Protein AF-A0A8J7WGW2-F1 (afdb_monomer)

Radius of gyration: 26.04 Å; Cα contacts (8 Å, |Δi|>4): 19; chains: 1; bounding box: 52×67×50 Å

Organism: NCBI:txid977794

pLDDT: mean 73.11, std 19.78, range [41.22, 97.5]

Foldseek 3Di:
DDDDDDDDDPDDDDDDDDPPPPPDPDPPPVVVVVVVVVVPDDDDLVVVLVVLVVVLVCLVPDPPDDPVRNVVVNVV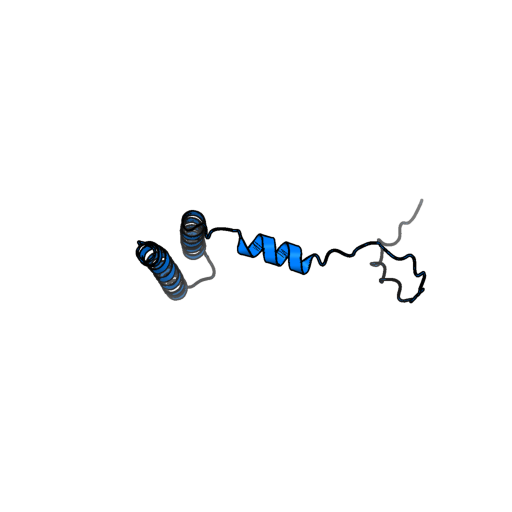SVVVNVVSVVVVVVPDD

Mean predicted aligned error: 16.99 Å

Sequence (93 aa):
MSEPPASQQPAQPPTGPDRDQRAVPGGHDKREEIARATRRTPRDLAAERAFLQNKIDIVRTHSTLTEAQKQQAIAGLQRELRKLSQGADEDRP

Nearest PDB structures (foldseek):
  8q3i-assembly1_H  TM=6.958E-01  e=9.844E-01  Mycolicibacterium smegmatis MC2 155
  6dma-assembly1_B  TM=7.428E-01  e=6.065E+00  synthetic construct
  2gts-assembly1_A  TM=6.199E-01  e=5.670E+00  Helicobacter pylori

Structure (mmCIF, N/CA/C/O backbone):
data_AF-A0A8J7WGW2-F1
#
_entry.id   AF-A0A8J7WGW2-F1
#
loop_
_atom_site.group_PDB
_atom_site.id
_atom_site.type_symbol
_atom_site.label_atom_id
_atom_site.label_alt_id
_atom_site.label_comp_id
_atom_site.label_asym_id
_atom_site.label_entity_id
_atom_site.label_seq_id
_atom_site.pdbx_PDB_ins_code
_atom_site.Cartn_x
_atom_site.Cartn_y
_atom_site.Cartn_z
_atom_site.occupancy
_atom_site.B_iso_or_equiv
_atom_site.auth_seq_id
_atom_site.auth_comp_id
_atom_site.auth_asym_id
_atom_site.auth_atom_id
_atom_site.pdbx_PDB_model_num
ATOM 1 N N . MET A 1 1 ? 6.885 -55.295 25.871 1.00 41.22 1 MET A N 1
ATOM 2 C CA . MET A 1 1 ? 6.431 -53.910 26.097 1.00 41.22 1 MET A CA 1
ATOM 3 C C . MET A 1 1 ? 7.647 -53.031 25.901 1.00 41.22 1 MET A C 1
ATOM 5 O O . MET A 1 1 ? 8.627 -53.263 26.592 1.00 41.22 1 MET A O 1
ATOM 9 N N . SER A 1 2 ? 7.631 -52.148 24.905 1.00 49.41 2 SER A N 1
ATOM 10 C CA . SER A 1 2 ? 8.777 -51.307 24.548 1.00 49.41 2 SER A CA 1
ATOM 11 C C . SER A 1 2 ? 8.454 -49.860 24.901 1.00 49.41 2 SER A C 1
ATOM 13 O O . SER A 1 2 ? 7.475 -49.311 24.402 1.00 49.41 2 SER A O 1
ATOM 15 N N . GLU A 1 3 ? 9.254 -49.279 25.788 1.00 54.28 3 GLU A N 1
ATOM 16 C CA . GLU A 1 3 ? 9.269 -47.849 26.098 1.00 54.28 3 GLU A CA 1
ATOM 17 C C . GLU A 1 3 ? 9.811 -47.046 24.902 1.00 54.28 3 GLU A C 1
ATOM 19 O O . GLU A 1 3 ? 10.746 -47.506 24.241 1.00 54.28 3 GLU A O 1
ATOM 24 N N . PRO A 1 4 ? 9.307 -45.829 24.636 1.00 57.72 4 PRO A N 1
ATOM 25 C CA . PRO A 1 4 ? 10.034 -44.841 23.858 1.00 57.72 4 PRO A CA 1
ATOM 26 C C . PRO A 1 4 ? 10.637 -43.782 24.794 1.00 57.72 4 PRO A C 1
ATOM 28 O O . PRO A 1 4 ? 9.939 -43.279 25.677 1.00 57.72 4 PRO A O 1
ATOM 31 N N . PRO A 1 5 ? 11.877 -43.332 24.548 1.00 52.22 5 PRO A N 1
ATOM 32 C CA . PRO A 1 5 ? 12.236 -41.986 24.951 1.00 52.22 5 PRO A CA 1
ATOM 33 C C . PRO A 1 5 ? 12.648 -41.116 23.763 1.00 52.22 5 PRO A C 1
ATOM 35 O O . PRO A 1 5 ? 13.550 -41.429 22.993 1.00 52.22 5 PRO A O 1
ATOM 38 N N . ALA A 1 6 ? 11.965 -39.973 23.723 1.00 49.34 6 ALA A N 1
ATOM 39 C CA . ALA A 1 6 ? 12.477 -38.650 23.398 1.00 49.34 6 ALA A CA 1
ATOM 40 C C . ALA A 1 6 ? 13.061 -38.419 21.995 1.00 49.34 6 ALA A C 1
ATOM 42 O O . ALA A 1 6 ? 14.246 -38.582 21.715 1.00 49.34 6 ALA A O 1
ATOM 43 N N . SER A 1 7 ? 12.184 -37.871 21.155 1.00 52.25 7 SER A N 1
ATOM 44 C CA . SER A 1 7 ? 12.467 -37.006 20.016 1.00 52.25 7 SER A CA 1
ATOM 45 C C . SER A 1 7 ? 13.685 -36.090 20.222 1.00 52.25 7 SER A C 1
ATOM 47 O O . SER A 1 7 ? 13.620 -35.084 20.919 1.00 52.25 7 SER A O 1
ATOM 49 N N . GLN A 1 8 ? 14.777 -36.473 19.564 1.00 53.25 8 GLN A N 1
ATOM 50 C CA . GLN A 1 8 ? 15.684 -35.644 18.763 1.00 53.25 8 GLN A CA 1
ATOM 51 C C . GLN A 1 8 ? 15.929 -34.205 19.256 1.00 53.25 8 GLN A C 1
ATOM 53 O O . GLN A 1 8 ? 15.235 -33.258 18.888 1.00 53.25 8 GLN A O 1
ATOM 58 N N . GLN A 1 9 ? 17.018 -34.049 20.009 1.00 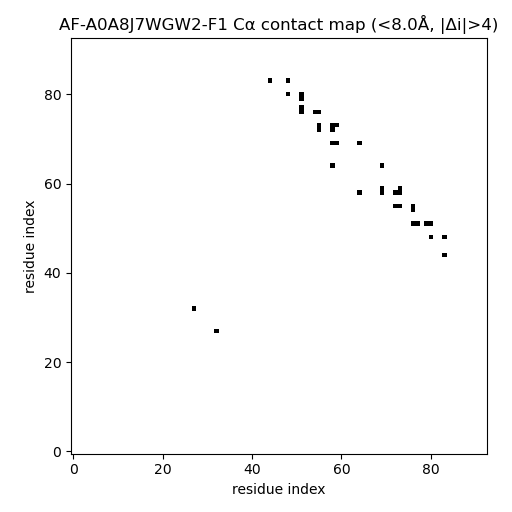51.22 9 GLN A N 1
ATOM 59 C CA . GLN A 1 9 ? 17.787 -32.807 20.103 1.00 51.22 9 GLN A CA 1
ATOM 60 C C . GLN A 1 9 ? 18.187 -32.310 18.695 1.00 51.22 9 GLN A C 1
ATOM 62 O O . GLN A 1 9 ? 18.590 -33.128 17.864 1.00 51.22 9 GLN A O 1
ATOM 67 N N . PRO A 1 10 ? 18.146 -30.995 18.407 1.00 51.59 10 PRO A N 1
ATOM 68 C CA . PRO A 1 10 ? 18.689 -30.460 17.164 1.00 51.59 10 PRO A CA 1
ATOM 69 C C . PRO A 1 10 ? 20.214 -30.634 17.137 1.00 51.59 10 PRO A C 1
ATOM 71 O O . PRO A 1 10 ? 20.922 -30.164 18.030 1.00 51.59 10 PRO A O 1
ATOM 74 N N . ALA A 1 11 ? 20.709 -31.325 16.109 1.00 54.38 11 ALA A N 1
ATOM 75 C CA . ALA A 1 11 ? 22.131 -31.534 15.874 1.00 54.38 11 ALA A CA 1
ATOM 76 C C . ALA A 1 11 ? 22.853 -30.185 15.723 1.00 54.38 11 ALA A C 1
ATOM 78 O O . ALA A 1 11 ? 22.498 -29.357 14.883 1.00 54.38 11 ALA A O 1
ATOM 79 N N . GLN A 1 12 ? 23.869 -29.964 16.554 1.00 53.88 12 GLN A N 1
ATOM 80 C CA . GLN A 1 12 ? 24.775 -28.826 16.431 1.00 53.88 12 GLN A CA 1
ATOM 81 C C . GLN A 1 12 ? 25.582 -28.943 15.122 1.00 53.88 12 GLN A C 1
ATOM 83 O O . GLN A 1 12 ? 25.909 -30.062 14.717 1.00 53.88 12 GLN A O 1
ATOM 88 N N . PRO A 1 13 ? 25.926 -27.831 14.445 1.00 59.12 13 PRO A N 1
ATOM 89 C CA . PRO A 1 13 ? 26.808 -27.887 13.284 1.00 59.12 13 PRO A CA 1
ATOM 90 C C . PRO A 1 13 ? 28.200 -28.375 13.724 1.00 59.12 13 PRO A C 1
ATOM 92 O O . PRO A 1 13 ? 28.707 -27.892 14.739 1.00 59.12 13 PRO A O 1
ATOM 95 N N . PRO A 1 14 ? 28.837 -29.315 13.002 1.00 56.31 14 PRO A N 1
ATOM 96 C CA . PRO A 1 14 ? 30.172 -29.771 13.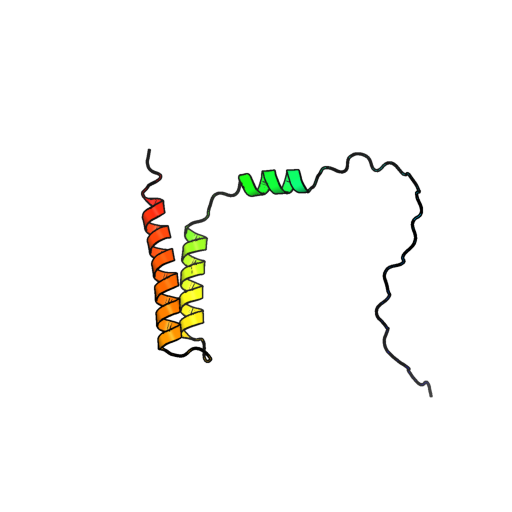358 1.00 56.31 14 PRO A CA 1
ATOM 97 C C . PRO A 1 14 ? 31.184 -28.646 13.115 1.00 56.31 14 PRO A C 1
ATOM 99 O O . PRO A 1 14 ? 31.414 -28.211 11.987 1.00 56.31 14 PRO A O 1
ATOM 102 N N . THR A 1 15 ? 31.787 -28.168 14.198 1.00 54.66 15 THR A N 1
ATOM 103 C CA . THR A 1 15 ? 32.942 -27.271 14.185 1.00 54.66 15 THR A CA 1
ATOM 104 C C . THR A 1 15 ? 34.205 -28.102 13.955 1.00 54.66 15 THR A C 1
ATOM 106 O O . THR A 1 15 ? 34.573 -28.908 14.804 1.00 54.66 15 THR A O 1
ATOM 109 N N . GLY A 1 16 ? 34.892 -27.899 12.831 1.00 44.84 16 GLY A N 1
ATOM 110 C CA . GLY A 1 16 ? 36.208 -28.493 12.583 1.00 44.84 16 GLY A CA 1
ATOM 111 C C . GLY A 1 16 ? 36.723 -28.186 11.173 1.00 44.84 16 GLY A C 1
ATOM 112 O O . GLY A 1 16 ? 36.007 -28.479 10.218 1.00 44.84 16 GLY A O 1
ATOM 113 N N . PRO A 1 17 ? 37.911 -27.571 11.009 1.00 56.16 17 PRO A N 1
ATOM 114 C CA . PRO A 1 17 ? 38.422 -27.163 9.709 1.00 56.16 17 PRO A CA 1
ATOM 115 C C . PRO A 1 17 ? 39.295 -28.271 9.117 1.00 56.16 17 PRO A C 1
ATOM 117 O O . PRO A 1 17 ? 40.368 -28.543 9.647 1.00 56.16 17 PRO A O 1
ATOM 120 N N . ASP A 1 18 ? 38.887 -28.852 7.990 1.00 46.12 18 ASP A N 1
ATOM 121 C CA . ASP A 1 18 ? 39.796 -29.666 7.183 1.00 46.12 18 ASP A CA 1
ATOM 122 C C . ASP A 1 18 ? 39.943 -29.056 5.787 1.00 46.12 18 ASP A C 1
ATOM 124 O O . ASP A 1 18 ? 38.994 -28.911 5.011 1.00 46.12 18 ASP A O 1
ATOM 128 N N . ARG A 1 19 ? 41.161 -28.573 5.538 1.00 52.22 19 ARG A N 1
ATOM 129 C CA . ARG A 1 19 ? 41.627 -27.975 4.290 1.00 52.22 19 ARG A CA 1
ATOM 130 C C . ARG A 1 19 ? 41.864 -29.101 3.287 1.00 52.22 19 ARG A C 1
ATOM 132 O O . ARG A 1 19 ? 43.007 -29.399 2.958 1.00 52.22 19 ARG A O 1
ATOM 139 N N . ASP A 1 20 ? 40.795 -29.651 2.732 1.00 48.81 20 ASP A N 1
ATOM 140 C CA . ASP A 1 20 ? 40.909 -30.436 1.509 1.00 48.81 20 ASP A CA 1
ATOM 141 C C . ASP A 1 20 ? 40.682 -29.501 0.315 1.00 48.81 20 ASP A C 1
ATOM 143 O O . ASP A 1 20 ? 39.561 -29.160 -0.070 1.00 48.81 20 ASP A O 1
ATOM 147 N N . GLN A 1 21 ? 41.793 -28.986 -0.220 1.00 53.09 21 GLN A N 1
ATOM 148 C CA . GLN A 1 21 ? 41.840 -28.130 -1.403 1.00 53.09 21 GLN A CA 1
ATOM 149 C C . GLN A 1 21 ? 41.481 -28.939 -2.654 1.00 53.09 21 GLN A C 1
ATOM 151 O O . GLN A 1 21 ? 42.313 -29.188 -3.524 1.00 53.09 21 GLN A O 1
ATOM 156 N N . ARG A 1 22 ? 40.210 -29.313 -2.791 1.00 50.53 22 ARG A N 1
ATOM 157 C CA . ARG A 1 22 ? 39.635 -29.610 -4.100 1.00 50.53 22 ARG A CA 1
ATOM 158 C C . ARG A 1 22 ? 39.200 -28.277 -4.691 1.00 50.53 22 ARG A C 1
ATOM 160 O O . ARG A 1 22 ? 38.158 -27.742 -4.326 1.00 50.53 22 ARG A O 1
ATOM 167 N N . ALA A 1 23 ? 40.047 -27.715 -5.552 1.00 49.59 23 ALA A N 1
ATOM 168 C CA . ALA A 1 23 ? 39.750 -26.505 -6.305 1.00 49.59 23 ALA A CA 1
ATOM 169 C C . ALA A 1 23 ? 38.395 -26.665 -7.011 1.00 49.59 23 ALA A C 1
ATOM 171 O O . ALA A 1 23 ? 38.274 -27.385 -8.000 1.00 49.59 23 ALA A O 1
ATOM 172 N N . VAL A 1 24 ? 37.363 -26.022 -6.464 1.00 54.81 24 VAL A N 1
ATOM 173 C CA . VAL A 1 24 ? 36.086 -25.849 -7.147 1.00 54.81 24 VAL A CA 1
ATOM 174 C C . VAL A 1 24 ? 36.340 -24.886 -8.310 1.00 54.81 24 VAL A C 1
ATOM 176 O O . VAL A 1 24 ? 36.766 -23.753 -8.074 1.00 54.81 24 VAL A O 1
ATOM 179 N N . PRO A 1 25 ? 36.163 -25.307 -9.573 1.00 45.78 25 PRO A N 1
ATOM 180 C CA . PRO A 1 25 ? 36.342 -24.400 -10.690 1.00 45.78 25 PRO A CA 1
ATOM 181 C C . PRO A 1 25 ? 35.229 -23.352 -10.634 1.00 45.78 25 PRO A C 1
ATOM 183 O O . PRO A 1 25 ? 34.050 -23.691 -10.654 1.00 45.78 25 PRO A O 1
ATOM 186 N N . GLY A 1 26 ? 35.621 -22.080 -10.540 1.00 50.06 26 GLY A N 1
ATOM 187 C CA . GLY A 1 26 ? 34.757 -20.935 -10.810 1.00 50.06 26 GLY A CA 1
ATOM 188 C C . GLY A 1 26 ? 33.542 -20.831 -9.895 1.00 50.06 26 GLY A C 1
ATOM 189 O O . GLY A 1 26 ? 32.411 -21.044 -10.327 1.00 50.06 26 GLY A O 1
ATOM 190 N N . GLY A 1 27 ? 33.760 -20.412 -8.647 1.00 48.75 27 GLY A N 1
ATOM 191 C CA . GLY A 1 27 ? 32.708 -19.758 -7.879 1.00 48.75 27 GLY A CA 1
ATOM 192 C C . GLY A 1 27 ? 32.294 -18.483 -8.606 1.00 48.75 27 GLY A C 1
ATOM 193 O O . GLY A 1 27 ? 32.833 -17.418 -8.328 1.00 48.75 27 GLY A O 1
ATOM 194 N N . HIS A 1 28 ? 31.380 -18.598 -9.573 1.00 57.38 28 HIS A N 1
ATOM 195 C CA . HIS A 1 28 ? 30.654 -17.454 -10.095 1.00 57.38 28 HIS A CA 1
ATOM 196 C C . HIS A 1 28 ? 30.083 -16.728 -8.886 1.00 57.38 28 HIS A C 1
ATOM 198 O O . HIS A 1 28 ? 29.347 -17.319 -8.087 1.00 57.38 28 HIS A O 1
ATOM 204 N N . ASP A 1 29 ? 30.505 -15.480 -8.707 1.00 62.78 29 ASP A N 1
ATOM 205 C CA . ASP A 1 29 ? 30.047 -14.648 -7.615 1.00 62.78 29 ASP A CA 1
ATOM 206 C C . ASP A 1 29 ? 28.545 -14.438 -7.806 1.00 62.78 29 ASP A C 1
ATOM 208 O O . ASP A 1 29 ? 28.095 -13.591 -8.579 1.00 62.78 29 ASP A O 1
ATOM 212 N N . LYS A 1 30 ? 27.743 -15.272 -7.136 1.00 70.69 30 LYS A N 1
ATOM 213 C CA . LYS A 1 30 ? 26.280 -15.227 -7.204 1.00 70.69 30 LYS A CA 1
ATOM 214 C C . LYS A 1 30 ? 25.763 -13.826 -6.861 1.00 70.69 30 LYS A C 1
ATOM 216 O O . LYS A 1 30 ? 24.669 -13.466 -7.285 1.00 70.69 30 LYS A O 1
ATOM 221 N N . ARG A 1 31 ? 26.544 -13.006 -6.140 1.00 63.12 31 ARG A N 1
ATOM 222 C CA . ARG A 1 31 ? 26.211 -11.600 -5.875 1.00 63.12 31 ARG A CA 1
ATOM 223 C C . ARG A 1 31 ? 26.224 -10.755 -7.144 1.00 63.12 31 ARG A C 1
ATOM 225 O O . ARG A 1 31 ? 25.324 -9.934 -7.307 1.00 63.12 31 ARG A O 1
ATOM 232 N N . GLU A 1 32 ? 27.179 -10.954 -8.052 1.00 64.56 32 GLU A N 1
ATOM 233 C CA . GLU A 1 32 ? 27.198 -10.245 -9.336 1.00 64.56 32 GLU A CA 1
ATOM 234 C C . GLU A 1 32 ? 26.024 -10.651 -10.228 1.00 64.56 32 GLU A C 1
ATOM 236 O O . GLU A 1 32 ? 25.426 -9.802 -10.890 1.00 64.56 32 GLU A O 1
ATOM 241 N N . GLU A 1 33 ? 25.667 -11.934 -10.233 1.00 61.53 33 GLU A N 1
ATOM 242 C CA . GLU A 1 33 ? 24.537 -12.447 -11.009 1.00 61.53 33 GLU A CA 1
ATOM 243 C C . GLU A 1 33 ? 23.204 -11.872 -10.504 1.00 61.53 33 GLU A C 1
ATOM 245 O O . GLU A 1 33 ? 22.412 -11.349 -11.293 1.00 61.53 33 GLU A O 1
ATOM 250 N N . ILE A 1 34 ? 23.004 -11.839 -9.181 1.00 64.88 34 ILE A N 1
ATOM 251 C CA . ILE A 1 34 ? 21.843 -11.199 -8.543 1.00 64.88 34 ILE A CA 1
ATOM 252 C C . ILE A 1 34 ? 21.817 -9.695 -8.840 1.00 64.88 34 ILE A C 1
ATOM 254 O O . ILE A 1 34 ? 20.757 -9.156 -9.166 1.00 64.88 34 ILE A O 1
ATOM 258 N N . ALA A 1 35 ? 22.962 -9.009 -8.776 1.00 63.44 35 ALA A N 1
ATOM 259 C CA . ALA A 1 35 ? 23.060 -7.581 -9.077 1.00 63.44 35 ALA A CA 1
ATOM 260 C C . ALA A 1 35 ? 22.715 -7.269 -10.544 1.00 63.44 35 ALA A C 1
ATOM 262 O O . ALA A 1 35 ? 22.069 -6.262 -10.832 1.00 63.44 35 ALA A O 1
ATOM 263 N N . ARG A 1 36 ? 23.106 -8.132 -11.493 1.00 60.88 36 ARG A N 1
ATOM 264 C CA . ARG A 1 36 ? 22.722 -7.988 -12.909 1.00 60.88 36 ARG A CA 1
ATOM 265 C C . ARG A 1 36 ? 21.238 -8.270 -13.137 1.00 60.88 36 ARG A C 1
ATOM 267 O O . ARG A 1 36 ? 20.620 -7.556 -13.923 1.00 60.88 36 ARG A O 1
ATOM 274 N N . ALA A 1 37 ? 20.671 -9.266 -12.458 1.00 61.00 37 ALA A N 1
ATOM 275 C CA . ALA A 1 37 ? 19.253 -9.603 -12.571 1.00 61.00 37 ALA A CA 1
ATOM 276 C C . ALA A 1 37 ? 18.350 -8.493 -12.001 1.00 61.00 37 ALA A C 1
ATOM 278 O O . ALA A 1 37 ? 17.418 -8.053 -12.668 1.00 61.00 37 ALA A O 1
ATOM 279 N N . THR A 1 38 ? 18.681 -7.965 -10.819 1.00 60.12 38 THR A N 1
ATOM 280 C CA . THR A 1 38 ? 17.922 -6.881 -10.162 1.00 60.12 38 THR A CA 1
ATOM 281 C C . THR A 1 38 ? 17.977 -5.555 -10.918 1.00 60.12 38 THR A C 1
ATOM 283 O O . THR A 1 38 ? 16.995 -4.818 -10.919 1.00 60.12 38 THR A O 1
ATOM 286 N N . ARG A 1 39 ? 19.073 -5.269 -11.636 1.00 59.81 39 ARG A N 1
ATOM 287 C CA . ARG A 1 39 ? 19.180 -4.093 -12.522 1.00 59.81 39 ARG A CA 1
ATOM 288 C C . ARG A 1 39 ? 18.249 -4.137 -13.738 1.00 59.81 39 ARG A C 1
ATOM 290 O O . ARG A 1 39 ? 18.082 -3.111 -14.387 1.00 59.81 39 ARG A O 1
ATOM 297 N N . ARG A 1 40 ? 17.697 -5.302 -14.091 1.00 59.25 40 ARG A N 1
ATOM 298 C CA . ARG A 1 40 ? 16.910 -5.497 -15.321 1.00 59.25 40 ARG A CA 1
ATOM 299 C C . ARG A 1 40 ? 15.414 -5.636 -15.100 1.00 59.25 40 ARG A C 1
ATOM 301 O O . ARG A 1 40 ? 14.692 -5.727 -16.084 1.00 59.25 40 ARG A O 1
ATOM 308 N N . THR A 1 41 ? 14.940 -5.663 -13.861 1.00 62.06 41 THR A N 1
ATOM 309 C CA . THR A 1 41 ? 13.503 -5.711 -13.582 1.00 62.06 41 THR A CA 1
ATOM 310 C C . THR A 1 41 ? 12.895 -4.319 -13.756 1.00 62.06 41 THR A C 1
ATOM 312 O O . THR A 1 41 ? 13.175 -3.448 -12.929 1.00 62.06 41 THR A O 1
ATOM 315 N N . PRO A 1 42 ? 12.089 -4.073 -14.809 1.00 71.12 42 PRO A N 1
ATOM 316 C CA . PRO A 1 42 ? 11.333 -2.836 -14.905 1.00 71.12 42 PRO A CA 1
ATOM 317 C C . PRO A 1 42 ? 10.360 -2.746 -13.729 1.00 71.12 42 PRO A C 1
ATOM 319 O O . PRO A 1 42 ? 9.796 -3.748 -13.282 1.00 71.12 42 PRO A O 1
ATOM 322 N N . ARG A 1 43 ? 10.191 -1.531 -13.213 1.00 78.19 43 ARG A N 1
ATOM 323 C CA . ARG A 1 43 ? 9.290 -1.250 -12.101 1.00 78.19 43 ARG A CA 1
ATOM 324 C C . ARG A 1 43 ? 7.842 -1.468 -12.550 1.00 78.19 43 ARG A C 1
ATOM 326 O O . ARG A 1 43 ? 7.355 -0.746 -13.416 1.00 78.19 43 ARG A O 1
ATOM 333 N N . ASP A 1 44 ? 7.158 -2.450 -11.969 1.00 87.19 44 ASP A N 1
ATOM 334 C CA . ASP A 1 44 ? 5.751 -2.720 -12.275 1.00 87.19 44 ASP A CA 1
ATOM 335 C C . ASP A 1 44 ? 4.836 -1.814 -11.437 1.00 87.19 44 ASP A C 1
ATOM 337 O O . ASP A 1 44 ? 4.444 -2.122 -10.308 1.00 87.19 44 ASP A O 1
ATOM 341 N N . LEU A 1 45 ? 4.483 -0.669 -12.022 1.00 87.38 45 LEU A N 1
ATOM 342 C CA . LEU A 1 45 ? 3.611 0.320 -11.389 1.00 87.38 45 LEU A CA 1
ATOM 343 C C . LEU A 1 45 ? 2.191 -0.217 -11.146 1.00 87.38 45 LEU A C 1
ATOM 345 O O . LEU A 1 45 ? 1.518 0.240 -10.220 1.00 87.38 45 LEU A O 1
ATOM 349 N N . ALA A 1 46 ? 1.717 -1.171 -11.954 1.00 87.25 46 ALA A N 1
ATOM 350 C CA . ALA A 1 46 ? 0.393 -1.759 -11.779 1.00 87.25 46 ALA A CA 1
ATOM 351 C C . ALA A 1 46 ? 0.376 -2.691 -10.561 1.00 87.25 46 ALA A C 1
ATOM 353 O O . ALA A 1 46 ? -0.523 -2.584 -9.720 1.00 87.25 46 ALA A O 1
ATOM 354 N N . ALA A 1 47 ? 1.404 -3.530 -10.418 1.00 88.88 47 ALA A N 1
ATOM 355 C CA . ALA A 1 47 ? 1.589 -4.366 -9.237 1.00 88.88 47 ALA A CA 1
ATOM 356 C C . ALA A 1 47 ? 1.746 -3.524 -7.960 1.00 88.88 47 ALA A C 1
ATOM 358 O O . ALA A 1 47 ? 1.117 -3.824 -6.944 1.00 88.88 47 ALA A O 1
ATOM 359 N N . GLU A 1 48 ? 2.510 -2.427 -8.006 1.00 90.94 48 GLU A N 1
ATOM 360 C CA . GLU A 1 48 ? 2.665 -1.521 -6.859 1.00 90.94 48 GLU A CA 1
ATOM 361 C C . GLU A 1 48 ? 1.348 -0.841 -6.459 1.00 90.94 48 GLU A C 1
ATOM 363 O O . GLU A 1 48 ? 1.022 -0.768 -5.270 1.00 90.94 48 GLU A O 1
ATOM 368 N N . ARG A 1 49 ? 0.542 -0.394 -7.430 1.00 92.50 49 ARG A N 1
ATOM 369 C CA . ARG A 1 49 ? -0.793 0.166 -7.159 1.00 92.50 49 ARG A CA 1
ATOM 370 C C . ARG A 1 49 ? -1.718 -0.869 -6.520 1.00 92.50 49 ARG A C 1
ATOM 372 O O . ARG A 1 49 ? -2.351 -0.566 -5.509 1.00 92.50 49 ARG A O 1
ATOM 379 N N . ALA A 1 50 ? -1.769 -2.083 -7.068 1.00 93.56 50 ALA A N 1
ATOM 380 C CA . ALA A 1 50 ? -2.579 -3.171 -6.520 1.00 93.56 50 ALA A CA 1
ATOM 381 C C . ALA A 1 50 ? -2.147 -3.537 -5.090 1.00 93.56 50 ALA A C 1
ATOM 383 O O . ALA A 1 50 ? -2.986 -3.729 -4.209 1.00 93.56 50 ALA A O 1
ATOM 384 N N . PHE A 1 51 ? -0.839 -3.556 -4.831 1.00 94.62 51 PHE A N 1
ATOM 385 C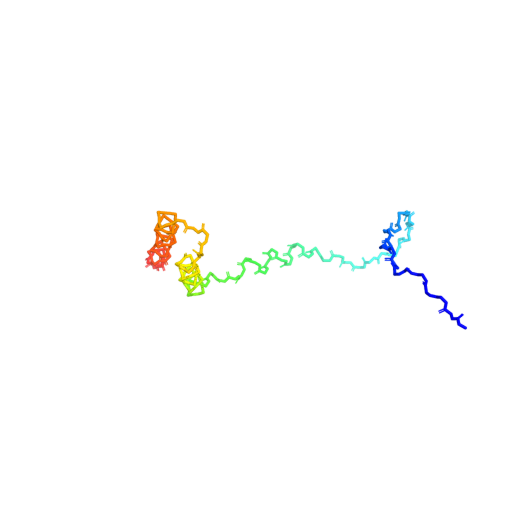 CA . PHE A 1 51 ? -0.283 -3.810 -3.507 1.00 94.62 51 PHE A CA 1
ATOM 386 C C . PHE A 1 51 ? -0.692 -2.745 -2.481 1.00 94.62 51 PHE A C 1
ATOM 388 O O . PHE A 1 51 ? -1.128 -3.083 -1.377 1.00 94.62 51 PHE A O 1
ATOM 395 N N . LEU A 1 52 ? -0.594 -1.459 -2.835 1.00 94.56 52 LEU A N 1
ATOM 396 C CA . LEU A 1 52 ? -1.023 -0.367 -1.957 1.00 94.56 52 LEU A CA 1
ATOM 397 C C . LEU A 1 52 ? -2.533 -0.392 -1.699 1.00 94.56 52 LEU A C 1
ATOM 399 O O . LEU A 1 52 ? -2.958 -0.161 -0.567 1.00 94.56 52 LEU A O 1
ATOM 403 N N . GLN A 1 53 ? -3.335 -0.720 -2.714 1.00 94.94 53 GLN A N 1
ATOM 404 C CA . GLN A 1 53 ? -4.782 -0.859 -2.565 1.00 94.94 53 GLN A CA 1
ATOM 405 C C . GLN A 1 53 ? -5.135 -1.987 -1.585 1.00 94.94 53 GLN A C 1
ATOM 407 O O . GLN A 1 53 ? -5.885 -1.761 -0.637 1.00 94.94 53 GLN A O 1
ATOM 412 N N . ASN A 1 54 ? -4.507 -3.157 -1.733 1.00 97.00 54 ASN A N 1
ATOM 413 C CA . ASN A 1 54 ? -4.695 -4.281 -0.817 1.00 97.00 54 ASN A CA 1
ATOM 414 C C . ASN A 1 54 ? -4.292 -3.924 0.627 1.00 97.00 54 ASN A C 1
ATOM 416 O O . ASN A 1 54 ? -4.993 -4.252 1.581 1.00 97.00 54 ASN A O 1
ATOM 420 N N . LYS A 1 55 ? -3.188 -3.186 0.811 1.00 96.00 55 LYS A N 1
ATOM 421 C CA . LYS A 1 55 ? -2.783 -2.699 2.140 1.00 96.00 55 LYS A CA 1
ATOM 422 C C . LYS A 1 55 ? -3.831 -1.796 2.784 1.00 96.00 55 LYS A C 1
ATOM 424 O O . LYS A 1 55 ? -4.057 -1.904 3.987 1.00 96.00 55 LYS A O 1
ATOM 429 N N . ILE A 1 56 ? -4.464 -0.913 2.011 1.00 95.31 56 ILE A N 1
ATOM 430 C CA . ILE A 1 56 ? -5.544 -0.055 2.516 1.00 95.31 56 ILE A CA 1
ATOM 431 C C . ILE A 1 56 ? -6.706 -0.916 3.022 1.00 95.31 56 ILE A C 1
ATOM 433 O O . ILE A 1 56 ? -7.227 -0.649 4.105 1.00 95.31 56 ILE A O 1
ATOM 437 N N . ASP A 1 57 ? -7.078 -1.961 2.286 1.00 96.38 57 ASP A N 1
ATOM 438 C CA . ASP A 1 57 ? -8.179 -2.848 2.667 1.00 96.38 57 ASP A CA 1
ATOM 439 C C . ASP A 1 57 ? -7.863 -3.651 3.935 1.00 96.38 57 ASP A C 1
ATOM 441 O O . ASP A 1 57 ? -8.684 -3.687 4.853 1.00 96.38 57 ASP A O 1
ATOM 445 N N . ILE A 1 58 ? -6.636 -4.163 4.065 1.00 96.88 58 ILE A N 1
ATOM 446 C CA . ILE A 1 58 ? -6.166 -4.824 5.293 1.00 96.88 58 ILE A CA 1
ATOM 447 C C . ILE A 1 58 ? -6.252 -3.876 6.498 1.00 96.88 58 ILE A C 1
ATOM 449 O O . ILE A 1 58 ? -6.749 -4.263 7.558 1.00 96.88 58 ILE A O 1
ATOM 453 N N . VAL A 1 59 ? -5.794 -2.627 6.349 1.00 96.06 59 VAL A N 1
ATOM 454 C CA . VAL A 1 59 ? -5.829 -1.627 7.430 1.00 96.06 59 VAL A CA 1
ATOM 455 C C . VAL A 1 59 ? -7.267 -1.299 7.839 1.00 96.06 59 VAL A C 1
ATOM 457 O O . VAL A 1 59 ? -7.541 -1.168 9.032 1.00 96.06 59 VAL A O 1
ATOM 460 N N . ARG A 1 60 ? -8.204 -1.212 6.884 1.00 94.31 60 ARG A N 1
ATOM 461 C CA . ARG A 1 60 ? -9.631 -0.972 7.173 1.00 94.31 60 ARG A CA 1
ATOM 462 C C . ARG A 1 60 ? -10.221 -2.061 8.065 1.00 94.31 60 ARG A C 1
ATOM 464 O O . ARG A 1 60 ? -10.932 -1.749 9.019 1.00 94.31 60 ARG A O 1
ATOM 471 N N . THR A 1 61 ? -9.896 -3.321 7.781 1.00 96.00 61 THR A N 1
ATOM 472 C CA . THR A 1 61 ? -10.408 -4.477 8.529 1.00 96.00 61 THR A CA 1
ATOM 473 C C . THR A 1 61 ? -9.614 -4.795 9.797 1.00 96.00 61 THR A C 1
ATOM 475 O O . THR A 1 61 ? -9.982 -5.705 10.535 1.00 96.00 61 THR A O 1
ATOM 478 N N . HIS A 1 62 ? -8.523 -4.074 10.073 1.00 94.50 62 HIS A N 1
ATOM 479 C CA . HIS A 1 62 ? -7.639 -4.385 11.192 1.00 94.50 62 HIS A CA 1
ATOM 480 C C . HIS A 1 62 ? -8.319 -4.092 12.537 1.00 94.50 62 HIS A C 1
ATOM 482 O O . HIS A 1 62 ? -8.600 -2.941 12.870 1.00 94.50 62 HIS A O 1
ATOM 488 N N . SER A 1 63 ? -8.571 -5.130 13.334 1.00 92.94 63 SER A N 1
ATOM 489 C CA . SER A 1 63 ? -9.353 -5.035 14.576 1.00 92.94 63 SER A CA 1
ATOM 490 C C . SER A 1 63 ? -8.619 -4.348 15.730 1.00 92.94 63 SER A C 1
ATOM 492 O O . SER A 1 63 ? -9.256 -3.784 16.611 1.00 92.94 63 SER A O 1
ATOM 494 N N . THR A 1 64 ? -7.285 -4.376 15.732 1.00 95.88 64 THR A N 1
ATOM 495 C CA . THR A 1 64 ? -6.472 -3.829 16.834 1.00 95.88 64 THR A CA 1
ATOM 496 C C . THR A 1 64 ? -6.118 -2.348 16.687 1.00 95.88 64 THR A C 1
ATOM 498 O O . THR A 1 64 ? -5.547 -1.771 17.609 1.00 95.88 64 THR A O 1
A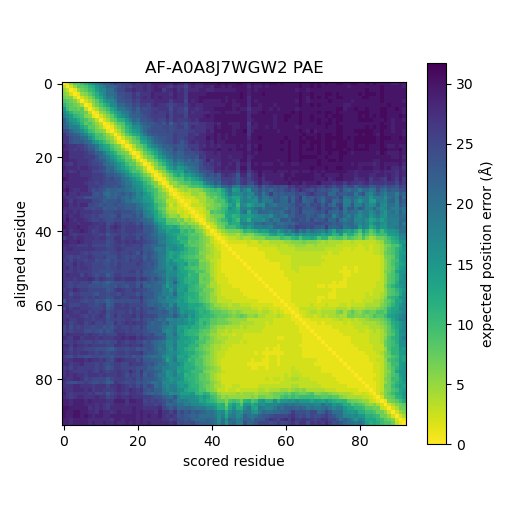TOM 501 N N . LEU A 1 65 ? -6.406 -1.732 15.536 1.00 94.44 65 LEU A N 1
ATOM 502 C CA . LEU A 1 65 ? -6.110 -0.321 15.297 1.00 94.44 65 LEU A CA 1
ATOM 503 C C . LEU A 1 65 ? -7.300 0.540 15.707 1.00 94.44 65 LEU A C 1
ATOM 505 O O . LEU A 1 65 ? -8.446 0.221 15.386 1.00 94.44 65 LEU A O 1
ATOM 509 N N . THR A 1 66 ? -7.024 1.672 16.352 1.00 96.62 66 THR A N 1
ATOM 510 C CA . THR A 1 66 ? -8.050 2.696 16.564 1.00 96.62 66 THR A CA 1
ATOM 511 C C . THR A 1 66 ? -8.433 3.344 15.236 1.00 96.62 66 THR A C 1
ATOM 513 O O . THR A 1 66 ? -7.649 3.364 14.285 1.00 96.62 66 THR A O 1
ATOM 516 N N . GLU A 1 67 ? -9.621 3.940 15.167 1.00 94.25 67 GLU A N 1
ATOM 517 C CA . GLU A 1 67 ? -10.071 4.630 13.951 1.00 94.25 67 GLU A CA 1
ATOM 518 C C . GLU A 1 67 ? -9.117 5.758 13.529 1.00 94.25 67 GLU A C 1
ATOM 520 O O . GLU A 1 67 ? -8.813 5.902 12.346 1.00 94.25 67 GLU A O 1
ATOM 525 N N . ALA A 1 68 ? -8.542 6.491 14.488 1.00 96.06 68 ALA A N 1
ATOM 526 C CA . ALA A 1 68 ? -7.534 7.513 14.205 1.00 96.06 68 ALA A CA 1
ATOM 527 C C . ALA A 1 68 ? -6.258 6.915 13.578 1.00 96.06 68 ALA A C 1
ATOM 529 O O . ALA A 1 68 ? -5.732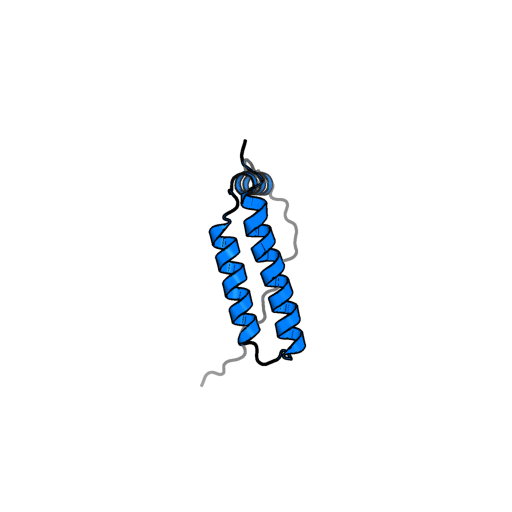 7.447 12.599 1.00 96.06 68 ALA A O 1
ATOM 530 N N . GLN A 1 69 ? -5.784 5.776 14.093 1.00 96.31 69 GLN A N 1
ATOM 531 C CA . GLN A 1 69 ? -4.617 5.077 13.544 1.00 96.31 69 GLN A CA 1
ATOM 532 C C . GLN A 1 69 ? -4.890 4.529 12.141 1.00 96.31 69 GLN A C 1
ATOM 534 O O . GLN A 1 69 ? -4.043 4.668 11.256 1.00 96.31 69 GLN A O 1
ATOM 539 N N . LYS A 1 70 ? -6.082 3.963 11.906 1.00 96.31 70 LYS A N 1
ATOM 540 C CA . LYS A 1 70 ? -6.504 3.515 10.572 1.00 96.31 70 LYS A CA 1
ATOM 541 C C . LYS A 1 70 ? -6.518 4.677 9.589 1.00 96.31 70 LYS A C 1
ATOM 543 O O . LYS A 1 70 ? -5.928 4.569 8.518 1.00 96.31 70 LYS A O 1
ATOM 548 N N . GLN A 1 71 ? -7.133 5.800 9.956 1.00 96.69 71 GLN A N 1
ATOM 549 C CA . GLN A 1 71 ? -7.189 6.989 9.105 1.00 96.69 71 GLN A CA 1
ATOM 550 C C . GLN A 1 71 ? -5.791 7.517 8.773 1.00 96.69 71 GLN A C 1
ATOM 552 O O . GLN A 1 71 ? -5.504 7.791 7.607 1.00 96.69 71 GLN A O 1
ATOM 557 N N . GLN A 1 72 ? -4.895 7.600 9.760 1.00 97.50 72 GLN A N 1
ATOM 558 C CA . GLN A 1 72 ? -3.516 8.036 9.539 1.00 97.50 72 GLN A CA 1
ATOM 559 C C . GLN A 1 72 ? -2.758 7.094 8.589 1.00 97.50 72 GLN A C 1
ATOM 561 O O . GLN A 1 72 ? -2.086 7.563 7.665 1.00 97.50 72 GLN A O 1
ATOM 566 N N . ALA A 1 73 ? -2.882 5.780 8.787 1.00 95.81 73 ALA A N 1
ATOM 567 C CA . ALA A 1 73 ? -2.237 4.774 7.948 1.00 95.81 73 ALA A CA 1
ATOM 568 C C . ALA A 1 73 ? -2.784 4.791 6.510 1.00 95.81 73 ALA A C 1
ATOM 57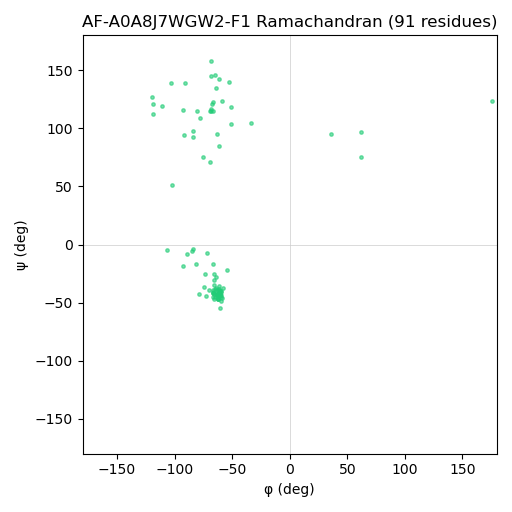0 O O . ALA A 1 73 ? -2.009 4.851 5.554 1.00 95.81 73 ALA A O 1
ATOM 571 N N . ILE A 1 74 ? -4.110 4.832 6.346 1.00 97.00 74 ILE A N 1
ATOM 572 C CA . ILE A 1 74 ? -4.770 4.928 5.037 1.00 97.00 74 ILE A CA 1
ATOM 573 C C . ILE A 1 74 ? -4.355 6.217 4.323 1.00 97.00 74 ILE A C 1
ATOM 575 O O . ILE A 1 74 ? -4.012 6.175 3.143 1.00 97.00 74 ILE A O 1
ATOM 579 N N . ALA A 1 75 ? -4.313 7.354 5.023 1.00 97.25 75 ALA A N 1
ATOM 580 C CA . ALA A 1 75 ? -3.870 8.618 4.441 1.00 97.25 75 ALA A CA 1
ATOM 581 C C . ALA A 1 75 ? -2.412 8.551 3.950 1.00 97.25 75 ALA A C 1
ATOM 583 O O . ALA A 1 75 ? -2.084 9.143 2.921 1.00 97.25 75 ALA A O 1
ATOM 584 N N . GLY A 1 76 ? -1.540 7.823 4.658 1.00 96.31 76 GLY A N 1
ATOM 585 C CA . GLY A 1 76 ? -0.174 7.528 4.217 1.00 96.31 76 GLY A CA 1
ATOM 586 C C . GLY A 1 76 ? -0.137 6.744 2.908 1.00 96.31 76 GLY A C 1
ATOM 587 O O . GLY A 1 76 ? 0.442 7.215 1.929 1.00 96.31 76 GLY A O 1
ATOM 588 N N . LEU A 1 77 ? -0.832 5.609 2.865 1.00 96.06 77 LEU A N 1
ATOM 589 C CA . LEU A 1 77 ? -0.898 4.739 1.687 1.00 96.06 77 LEU A CA 1
ATOM 590 C C . LEU A 1 77 ? -1.521 5.451 0.474 1.00 96.06 77 LEU A C 1
ATOM 592 O O . LEU A 1 77 ? -1.036 5.322 -0.647 1.00 96.06 77 LEU A O 1
ATOM 596 N N . GLN A 1 78 ? -2.544 6.282 0.688 1.00 95.19 78 GLN A N 1
ATOM 597 C CA . GLN A 1 78 ? -3.148 7.095 -0.371 1.00 95.19 78 GLN A CA 1
ATOM 598 C C . GLN A 1 78 ? -2.193 8.157 -0.931 1.00 95.19 78 GLN A C 1
ATOM 600 O O . GLN A 1 78 ? -2.252 8.465 -2.122 1.00 95.19 78 GLN A O 1
ATOM 605 N N . ARG A 1 79 ? -1.316 8.742 -0.101 1.00 94.88 79 ARG A N 1
ATOM 606 C CA . ARG A 1 79 ? -0.279 9.666 -0.589 1.00 94.88 79 ARG A CA 1
ATOM 607 C C . ARG A 1 79 ? 0.725 8.941 -1.477 1.00 94.88 79 ARG A C 1
ATOM 609 O O . ARG A 1 79 ? 1.092 9.486 -2.511 1.00 94.88 79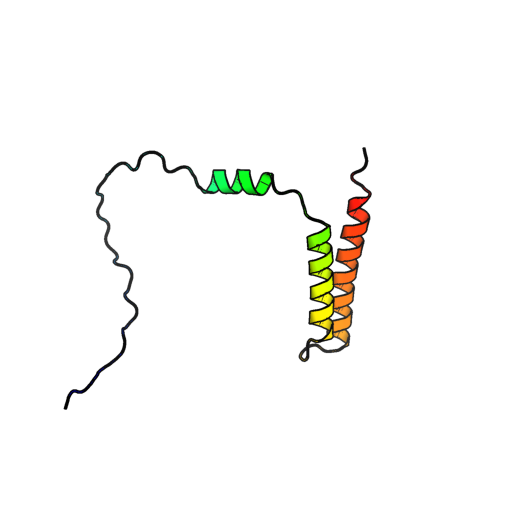 ARG A O 1
ATOM 616 N N . GLU A 1 80 ? 1.149 7.739 -1.097 1.00 93.00 80 GLU A N 1
ATOM 617 C CA . GLU A 1 80 ? 2.049 6.926 -1.923 1.00 93.00 80 GLU A CA 1
ATOM 618 C C . GLU A 1 80 ? 1.404 6.541 -3.253 1.00 93.00 80 GLU A C 1
ATOM 620 O O . GLU A 1 80 ? 2.022 6.712 -4.299 1.00 93.00 80 GLU A O 1
ATOM 625 N N . LEU A 1 81 ? 0.132 6.138 -3.233 1.00 92.75 81 LEU A N 1
ATOM 626 C CA . LEU A 1 81 ? -0.612 5.797 -4.442 1.00 92.75 81 LEU A CA 1
ATOM 627 C C . LEU A 1 81 ? -0.732 7.000 -5.391 1.00 92.75 81 LEU A C 1
ATOM 629 O O . LEU A 1 81 ? -0.527 6.852 -6.592 1.00 92.75 81 LEU A O 1
ATOM 633 N N . ARG A 1 82 ? -0.962 8.213 -4.864 1.00 91.75 82 ARG A N 1
ATOM 634 C CA . ARG A 1 82 ? -0.930 9.449 -5.669 1.00 91.75 82 ARG A CA 1
ATOM 635 C C . ARG A 1 82 ? 0.447 9.733 -6.265 1.00 91.75 82 ARG A C 1
ATOM 637 O O . ARG A 1 82 ? 0.519 10.073 -7.440 1.00 91.75 82 ARG A O 1
ATOM 644 N N . LYS A 1 83 ? 1.528 9.567 -5.496 1.00 89.44 83 LYS A N 1
ATOM 645 C CA . LYS A 1 83 ? 2.903 9.743 -6.001 1.00 89.44 83 LYS A CA 1
ATOM 646 C C . LYS A 1 83 ? 3.224 8.755 -7.124 1.00 89.44 83 LYS A C 1
ATOM 648 O O . LYS A 1 83 ? 3.838 9.137 -8.107 1.00 89.44 83 LYS A O 1
ATOM 653 N N . LEU A 1 84 ? 2.765 7.511 -7.001 1.00 86.56 84 LEU A N 1
ATOM 654 C CA . LEU A 1 84 ? 2.862 6.475 -8.036 1.00 86.56 84 LEU A CA 1
ATOM 655 C C . LEU A 1 84 ? 2.038 6.785 -9.294 1.00 86.56 84 LEU A C 1
ATOM 657 O O . LEU A 1 84 ? 2.336 6.276 -10.374 1.00 86.56 84 LEU A O 1
ATOM 661 N N . SER A 1 85 ? 0.985 7.589 -9.172 1.00 80.38 85 SER A N 1
ATOM 662 C CA . SER A 1 85 ? 0.256 8.114 -10.328 1.00 80.38 85 SER A CA 1
ATOM 663 C C . SER A 1 85 ? 0.986 9.286 -10.977 1.00 80.38 85 SER A C 1
ATOM 665 O O . SER A 1 85 ? 1.113 9.289 -12.188 1.00 80.38 85 SER A O 1
ATOM 667 N N . GLN A 1 86 ? 1.525 10.213 -10.183 1.00 78.56 86 GLN A N 1
ATOM 668 C CA . GLN A 1 86 ? 2.205 11.419 -10.676 1.00 78.56 86 GLN A CA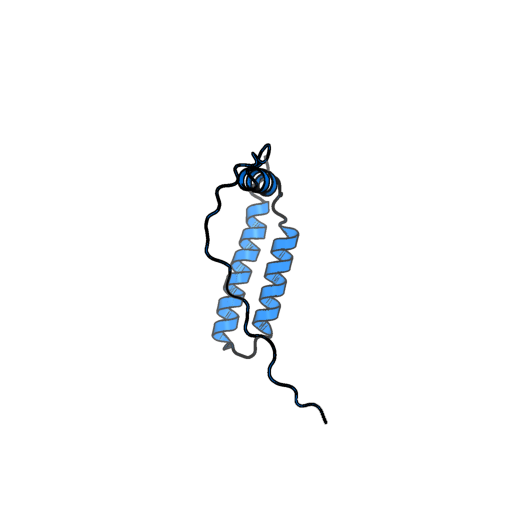 1
ATOM 669 C C . GLN A 1 86 ? 3.599 11.140 -11.259 1.00 78.56 86 GLN A C 1
ATOM 671 O O . GLN A 1 86 ? 3.975 11.730 -12.262 1.00 78.56 86 GLN A O 1
ATOM 676 N N . GLY A 1 87 ? 4.358 10.206 -10.680 1.00 63.62 87 GLY A N 1
ATOM 677 C CA . GLY A 1 87 ? 5.668 9.800 -11.202 1.00 63.62 87 GLY A CA 1
ATOM 678 C C . GLY A 1 87 ? 5.598 8.978 -12.494 1.00 63.62 87 GLY A C 1
ATOM 679 O O . GLY A 1 87 ? 6.635 8.698 -13.079 1.00 63.62 87 GLY A O 1
ATOM 680 N N . ALA A 1 88 ? 4.398 8.586 -12.939 1.00 57.75 88 ALA A N 1
ATOM 681 C CA . ALA A 1 88 ? 4.196 7.991 -14.258 1.00 57.75 88 ALA A CA 1
ATOM 682 C C . ALA A 1 88 ? 4.113 9.053 -15.374 1.00 57.75 88 ALA A C 1
ATOM 684 O O . ALA A 1 88 ? 4.259 8.700 -16.540 1.00 57.75 88 ALA A O 1
ATOM 685 N N . ASP A 1 89 ? 3.889 10.327 -15.026 1.00 52.78 89 ASP A N 1
ATOM 686 C CA . ASP A 1 89 ? 3.758 11.432 -15.983 1.00 52.78 89 ASP A CA 1
ATOM 687 C C . ASP A 1 89 ? 5.094 12.157 -16.267 1.00 52.78 89 ASP A C 1
ATOM 689 O O . ASP A 1 89 ? 5.203 12.828 -17.290 1.00 52.78 89 ASP A O 1
ATOM 693 N N . GLU A 1 90 ? 6.123 12.011 -15.415 1.00 51.41 90 GLU A N 1
ATOM 694 C CA . GLU A 1 90 ? 7.445 12.654 -15.601 1.00 51.41 90 GLU A CA 1
ATOM 695 C C . GLU A 1 90 ? 8.420 11.876 -16.510 1.00 51.41 90 GLU A C 1
ATOM 697 O O . GLU A 1 90 ? 9.477 12.398 -16.855 1.00 51.41 90 GLU A O 1
ATOM 702 N N . ASP A 1 91 ? 8.071 10.665 -16.955 1.00 48.75 91 ASP A N 1
ATOM 703 C CA . ASP A 1 91 ? 8.881 9.851 -17.883 1.00 48.75 91 ASP A CA 1
ATOM 704 C C . ASP A 1 91 ? 8.304 9.919 -19.313 1.00 48.75 91 ASP A C 1
ATOM 706 O O . ASP A 1 91 ? 7.983 8.910 -19.948 1.00 48.75 91 ASP A O 1
ATOM 710 N N . ARG A 1 92 ? 8.072 11.143 -19.811 1.00 43.72 92 ARG A N 1
ATOM 711 C CA . ARG A 1 92 ? 7.669 11.389 -21.203 1.00 43.72 92 ARG A CA 1
ATOM 712 C C . ARG A 1 92 ? 8.741 12.258 -21.886 1.00 43.72 92 ARG A C 1
ATOM 714 O O . ARG A 1 92 ? 9.016 13.336 -21.364 1.00 43.72 92 ARG A O 1
ATOM 721 N N . PRO A 1 93 ? 9.365 11.774 -22.979 1.00 52.28 93 PRO A N 1
ATOM 722 C CA . PRO A 1 93 ? 10.527 12.400 -23.620 1.00 52.28 93 PRO A CA 1
ATOM 723 C C . PRO A 1 93 ? 10.240 13.780 -24.217 1.00 52.28 93 PRO A C 1
ATOM 725 O O . PRO A 1 93 ? 9.072 14.032 -24.599 1.00 52.28 93 PRO A O 1
#

Solvent-accessible surface area (backbone atoms only — not comparable to full-atom values): 6166 Å² total; per-residue (Å²): 139,82,86,85,82,78,89,75,78,82,82,75,83,87,86,76,92,76,91,74,85,70,81,70,83,74,81,69,60,62,66,58,55,50,54,56,53,63,73,67,61,77,85,58,64,66,62,53,47,53,51,45,51,52,51,43,53,53,48,71,70,41,83,89,54,51,72,68,55,35,51,54,52,42,54,50,48,53,50,51,50,50,50,63,56,54,64,64,66,74,79,64,135

Secondary structure (DSSP, 8-state):
--------PPPPP-----------S----HHHHHHHHHTT----HHHHHHHHHHHHHHHHH-TTS-HHHHHHHHHHHHHHHHHHHHTTTS---